Protein AF-A0A261FFE5-F1 (afdb_monomer)

Structure (mmCIF, N/CA/C/O backbone):
data_AF-A0A261FFE5-F1
#
_entry.id   AF-A0A261FFE5-F1
#
loop_
_atom_site.group_PDB
_atom_site.id
_atom_site.type_symbol
_atom_site.label_atom_id
_atom_site.label_alt_id
_atom_site.label_comp_id
_atom_site.label_asym_id
_atom_site.label_entity_id
_atom_site.label_seq_id
_atom_site.pdbx_PDB_ins_code
_atom_site.Cartn_x
_atom_site.Cartn_y
_atom_site.Cartn_z
_atom_site.occupancy
_atom_site.B_iso_or_equiv
_atom_site.auth_seq_id
_atom_site.auth_comp_id
_atom_site.auth_asym_id
_atom_site.auth_atom_id
_atom_site.pdbx_PDB_model_num
ATOM 1 N N . MET A 1 1 ? 4.079 5.059 -12.434 1.00 86.00 1 MET A N 1
ATOM 2 C CA . MET A 1 1 ? 5.149 5.279 -11.442 1.00 86.00 1 MET A CA 1
ATOM 3 C C . MET A 1 1 ? 6.363 4.460 -11.835 1.00 86.00 1 MET A C 1
ATOM 5 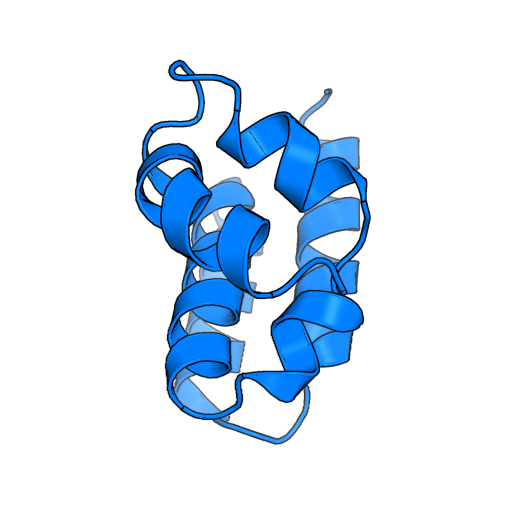O O . MET A 1 1 ? 6.211 3.466 -12.537 1.00 86.00 1 MET A O 1
ATOM 9 N N . THR A 1 2 ? 7.549 4.891 -11.428 1.00 95.69 2 THR A N 1
ATOM 10 C CA . THR A 1 2 ? 8.781 4.091 -11.443 1.00 95.69 2 THR A CA 1
ATOM 11 C C . THR A 1 2 ? 8.791 3.102 -10.272 1.00 95.69 2 THR A C 1
ATOM 13 O O . THR A 1 2 ? 8.011 3.259 -9.333 1.00 95.69 2 THR A O 1
ATOM 16 N N . LEU A 1 3 ? 9.683 2.105 -10.298 1.00 95.19 3 LEU A N 1
ATOM 17 C CA . LEU A 1 3 ? 9.831 1.150 -9.192 1.00 95.19 3 LEU A CA 1
ATOM 18 C C . LEU A 1 3 ? 10.164 1.857 -7.866 1.00 95.19 3 LEU A C 1
ATOM 20 O O . LEU A 1 3 ? 9.477 1.641 -6.878 1.00 95.19 3 LEU A O 1
ATOM 24 N N . ASN A 1 4 ? 11.124 2.786 -7.867 1.00 96.81 4 ASN A N 1
ATOM 25 C CA . ASN A 1 4 ? 11.511 3.532 -6.662 1.00 96.81 4 ASN A CA 1
ATOM 26 C C . ASN A 1 4 ? 10.348 4.346 -6.065 1.00 96.81 4 ASN A C 1
ATOM 28 O O . ASN A 1 4 ? 10.245 4.503 -4.850 1.00 96.81 4 ASN A O 1
ATOM 32 N N . GLU A 1 5 ? 9.469 4.891 -6.914 1.00 97.75 5 GLU A N 1
ATOM 33 C CA . GLU A 1 5 ? 8.263 5.585 -6.449 1.00 97.75 5 GLU A CA 1
ATOM 34 C C . GLU A 1 5 ? 7.279 4.606 -5.795 1.00 97.75 5 GLU A C 1
ATOM 36 O O . GLU A 1 5 ? 6.648 4.957 -4.801 1.00 97.75 5 GLU A O 1
ATOM 41 N N . LEU A 1 6 ? 7.154 3.384 -6.327 1.00 97.56 6 LEU A N 1
ATOM 42 C CA . LEU A 1 6 ? 6.285 2.344 -5.768 1.00 97.56 6 LEU A CA 1
ATOM 43 C C . LEU A 1 6 ? 6.826 1.806 -4.442 1.00 97.56 6 LEU A C 1
ATOM 45 O O . LEU A 1 6 ? 6.058 1.677 -3.496 1.00 97.56 6 LEU A O 1
ATOM 49 N N . GLU A 1 7 ? 8.132 1.563 -4.339 1.00 98.19 7 GLU A N 1
ATOM 50 C CA . GLU A 1 7 ? 8.791 1.183 -3.082 1.00 98.19 7 GLU A CA 1
ATOM 51 C C . GLU A 1 7 ? 8.587 2.259 -2.012 1.00 98.19 7 GLU A C 1
ATOM 53 O O . GLU A 1 7 ? 8.154 1.968 -0.899 1.00 98.19 7 GLU A O 1
ATOM 58 N N . SER A 1 8 ? 8.800 3.532 -2.363 1.00 98.12 8 SER A N 1
ATOM 59 C CA . SER A 1 8 ? 8.568 4.641 -1.435 1.00 98.12 8 SER A CA 1
ATOM 60 C C . SER A 1 8 ? 7.102 4.756 -1.007 1.00 98.12 8 SER A C 1
ATOM 62 O O . SER A 1 8 ? 6.825 5.137 0.133 1.00 98.12 8 SER A O 1
ATOM 64 N N . LEU A 1 9 ? 6.159 4.442 -1.896 1.00 98.38 9 LEU A N 1
ATOM 65 C CA . LEU A 1 9 ? 4.737 4.413 -1.571 1.00 98.38 9 LEU A CA 1
ATOM 66 C C . LEU A 1 9 ? 4.389 3.234 -0.649 1.00 98.38 9 LEU A C 1
ATOM 68 O O . LEU A 1 9 ? 3.631 3.409 0.305 1.00 98.38 9 LEU A O 1
ATOM 72 N N . ALA A 1 10 ? 4.966 2.057 -0.893 1.00 98.12 10 ALA A N 1
ATOM 73 C CA . ALA A 1 10 ? 4.785 0.877 -0.056 1.00 98.12 10 ALA A CA 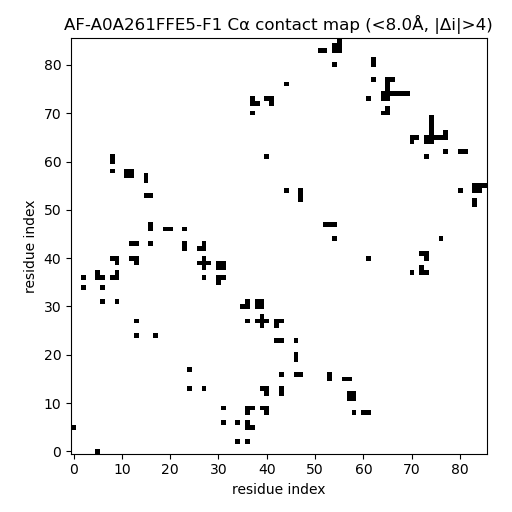1
ATOM 74 C C . ALA A 1 10 ? 5.292 1.108 1.375 1.00 98.12 10 ALA A C 1
ATOM 76 O O . ALA A 1 10 ? 4.569 0.826 2.329 1.00 98.12 10 ALA A O 1
ATOM 77 N N . GLU A 1 11 ? 6.464 1.724 1.536 1.00 97.94 11 GLU A N 1
ATOM 78 C CA . GLU A 1 11 ? 7.008 2.113 2.846 1.00 97.94 11 GLU A CA 1
ATOM 79 C C . GLU A 1 11 ? 6.079 3.079 3.603 1.00 97.94 11 GLU A C 1
ATOM 81 O O . GLU A 1 11 ? 5.855 2.944 4.808 1.00 97.94 11 GLU A O 1
ATOM 86 N N . GLN A 1 12 ? 5.474 4.040 2.896 1.00 98.12 12 GLN A N 1
ATOM 87 C CA . GLN A 1 12 ? 4.484 4.942 3.495 1.00 98.12 12 GLN A CA 1
ATOM 88 C C . GLN A 1 12 ? 3.226 4.193 3.951 1.00 98.12 12 GLN A C 1
ATOM 90 O O . GLN A 1 12 ? 2.691 4.500 5.016 1.00 98.12 12 GLN A O 1
ATOM 95 N N . CYS A 1 13 ? 2.769 3.198 3.186 1.00 97.50 13 CYS A N 1
ATOM 96 C CA . CYS A 1 13 ? 1.648 2.345 3.584 1.00 97.50 13 CYS A CA 1
ATOM 97 C C . CYS A 1 13 ? 1.997 1.513 4.821 1.00 97.50 13 CYS A C 1
ATOM 99 O O . CYS A 1 13 ? 1.214 1.457 5.767 1.00 97.50 13 CYS A O 1
ATOM 101 N N . LEU A 1 14 ? 3.189 0.918 4.855 1.00 96.56 14 LEU A N 1
ATOM 102 C CA . LEU A 1 14 ? 3.643 0.109 5.982 1.00 96.56 14 LEU A CA 1
ATOM 103 C C . LEU A 1 14 ? 3.726 0.935 7.272 1.00 96.56 14 LEU A C 1
ATOM 105 O O . LEU A 1 14 ? 3.305 0.487 8.336 1.00 96.56 14 LEU A O 1
ATOM 109 N N . ALA A 1 15 ? 4.170 2.191 7.175 1.00 96.94 15 ALA A N 1
ATOM 110 C CA . ALA A 1 15 ? 4.189 3.110 8.309 1.00 96.94 15 ALA A CA 1
ATOM 111 C C . ALA A 1 15 ? 2.791 3.377 8.906 1.00 96.94 15 ALA A C 1
ATOM 113 O O . ALA A 1 15 ? 2.690 3.635 10.107 1.00 96.94 15 ALA A O 1
ATOM 114 N N . VAL A 1 16 ? 1.719 3.299 8.105 1.00 95.81 16 VAL A N 1
ATOM 115 C CA . VAL A 1 16 ? 0.327 3.461 8.570 1.00 95.81 16 VAL A CA 1
ATOM 116 C C . VAL A 1 16 ? -0.140 2.264 9.401 1.00 95.81 16 VAL A C 1
ATOM 118 O O . VAL A 1 16 ? -0.887 2.457 10.361 1.00 95.81 16 VAL A O 1
ATOM 121 N N . ALA A 1 17 ? 0.302 1.053 9.055 1.00 93.25 17 ALA A N 1
ATOM 122 C CA . ALA A 1 17 ? -0.085 -0.194 9.722 1.00 93.25 17 ALA A CA 1
ATOM 123 C C . ALA A 1 17 ? 0.926 -0.681 10.776 1.00 93.25 17 ALA A C 1
ATOM 125 O O . ALA A 1 17 ? 0.784 -1.776 11.315 1.00 93.25 17 ALA A O 1
ATOM 126 N N . LYS A 1 18 ? 1.931 0.139 11.097 1.00 93.81 18 LYS A N 1
ATOM 127 C CA . LYS A 1 18 ? 3.008 -0.224 12.016 1.00 93.81 18 LYS A CA 1
ATOM 128 C C . LYS A 1 18 ? 2.495 -0.644 13.401 1.00 93.81 18 LYS A C 1
ATOM 130 O O . LYS A 1 18 ? 1.776 0.106 14.063 1.00 93.81 18 LYS A O 1
ATOM 135 N N . GLY A 1 19 ? 2.980 -1.783 13.877 1.00 92.12 19 GLY A N 1
ATOM 136 C CA . GLY A 1 19 ? 2.710 -2.390 15.173 1.00 92.12 19 GLY A CA 1
ATOM 137 C C . GLY A 1 19 ? 1.372 -3.119 15.261 1.00 92.12 19 GLY A C 1
ATOM 138 O O . GLY A 1 19 ? 0.961 -3.446 16.373 1.00 92.12 19 GLY A O 1
ATOM 139 N N . LEU A 1 20 ? 0.669 -3.323 14.141 1.00 92.62 20 LEU A N 1
ATOM 140 C CA . LEU A 1 20 ? -0.616 -4.028 14.131 1.00 92.62 20 LEU A CA 1
ATOM 141 C C . LEU A 1 20 ? -0.452 -5.539 13.979 1.00 92.62 20 LEU A C 1
ATOM 143 O O . LEU A 1 20 ? -1.136 -6.287 14.674 1.00 92.62 20 LEU A O 1
ATOM 147 N N . ASP A 1 21 ? 0.454 -5.965 13.102 1.00 91.69 21 ASP A N 1
ATOM 148 C CA . ASP A 1 21 ? 0.748 -7.370 12.830 1.00 91.69 21 ASP A CA 1
ATOM 149 C C . ASP A 1 21 ? 2.213 -7.496 12.380 1.00 91.69 21 ASP A C 1
ATOM 151 O O . ASP A 1 21 ? 2.585 -7.022 11.307 1.00 91.69 21 ASP A O 1
ATOM 155 N N . GLU A 1 22 ? 3.060 -8.069 13.240 1.00 92.25 22 GLU A N 1
ATOM 156 C CA . GLU A 1 22 ? 4.503 -8.187 12.986 1.00 92.25 22 GLU A CA 1
ATOM 157 C C . GLU A 1 22 ? 4.809 -9.159 11.837 1.00 92.25 22 GLU A C 1
ATOM 159 O O . GLU A 1 22 ? 5.696 -8.876 11.033 1.00 92.25 22 GLU A O 1
ATOM 164 N N . ASP A 1 23 ? 4.043 -10.248 11.709 1.00 92.00 23 ASP A N 1
ATOM 165 C CA . ASP A 1 23 ? 4.247 -11.243 10.651 1.00 92.00 23 ASP A CA 1
ATOM 166 C C . ASP A 1 23 ? 3.908 -10.626 9.283 1.00 92.00 23 ASP A C 1
ATOM 168 O O . ASP A 1 23 ? 4.679 -10.734 8.329 1.00 92.00 23 ASP A O 1
ATOM 172 N N . MET A 1 24 ? 2.790 -9.894 9.191 1.00 90.25 24 MET A N 1
ATOM 173 C CA . MET A 1 24 ? 2.418 -9.203 7.951 1.00 90.25 24 MET A CA 1
ATOM 174 C C . MET A 1 24 ? 3.346 -8.030 7.613 1.00 90.25 24 MET A C 1
ATOM 176 O O . MET A 1 24 ? 3.511 -7.698 6.435 1.00 90.25 24 MET A O 1
ATOM 180 N N . GLU A 1 25 ? 3.932 -7.371 8.617 1.00 93.44 25 GLU A N 1
ATOM 181 C CA . GLU A 1 25 ? 4.951 -6.348 8.384 1.00 93.44 25 GLU A CA 1
ATOM 182 C C . GLU A 1 25 ? 6.214 -6.930 7.756 1.00 93.44 25 GLU A C 1
ATOM 184 O O . GLU A 1 25 ? 6.762 -6.328 6.828 1.00 93.44 25 GLU A O 1
ATOM 189 N N . ASP A 1 26 ? 6.677 -8.071 8.259 1.00 94.12 26 ASP A N 1
ATOM 190 C CA . ASP A 1 26 ? 7.864 -8.737 7.735 1.00 94.12 26 ASP A CA 1
ATOM 191 C C . ASP A 1 26 ? 7.613 -9.261 6.314 1.00 94.12 26 ASP A C 1
ATOM 193 O O . ASP A 1 26 ? 8.414 -8.974 5.421 1.00 94.12 26 ASP A O 1
ATOM 197 N N . ASP A 1 27 ? 6.447 -9.861 6.049 1.00 93.62 27 ASP A N 1
ATOM 198 C CA . ASP A 1 27 ?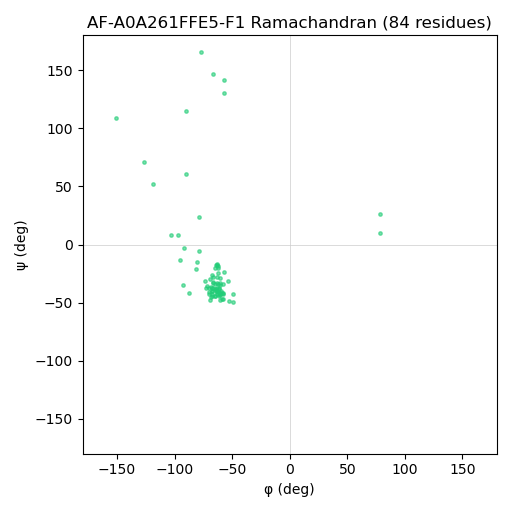 6.033 -10.250 4.691 1.00 93.62 27 ASP A CA 1
ATOM 199 C C . ASP A 1 27 ? 6.004 -9.045 3.728 1.00 93.62 27 ASP A C 1
ATOM 201 O O . ASP A 1 27 ? 6.443 -9.128 2.576 1.00 93.62 27 ASP A O 1
ATOM 205 N N . ALA A 1 28 ? 5.506 -7.891 4.185 1.00 95.44 28 ALA A N 1
ATOM 206 C CA . ALA A 1 28 ? 5.479 -6.673 3.378 1.00 95.44 28 ALA A CA 1
ATOM 207 C C . ALA A 1 28 ? 6.892 -6.130 3.094 1.00 95.44 28 ALA A C 1
ATOM 209 O O . ALA A 1 28 ? 7.154 -5.65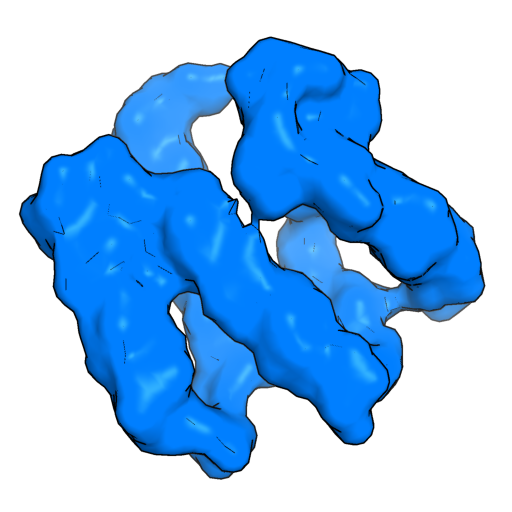4 1.987 1.00 95.44 28 ALA A O 1
ATOM 210 N N . ARG A 1 29 ? 7.821 -6.212 4.054 1.00 96.25 29 ARG A N 1
ATOM 211 C CA . ARG A 1 29 ? 9.225 -5.817 3.837 1.00 96.25 29 ARG A CA 1
ATOM 212 C C . ARG A 1 29 ? 9.936 -6.750 2.865 1.00 96.25 29 ARG A C 1
ATOM 214 O O . ARG A 1 29 ? 10.675 -6.264 2.007 1.00 96.25 29 ARG A O 1
ATOM 221 N N . ASP A 1 30 ? 9.681 -8.051 2.953 1.00 97.19 30 ASP A N 1
ATOM 222 C CA . ASP A 1 30 ? 10.227 -9.036 2.019 1.00 97.19 30 ASP A CA 1
ATOM 223 C C . ASP A 1 30 ? 9.721 -8.791 0.591 1.00 97.19 30 ASP A C 1
ATOM 225 O O . ASP A 1 30 ? 10.512 -8.822 -0.355 1.00 97.19 30 ASP A O 1
ATOM 229 N N . ALA A 1 31 ? 8.441 -8.438 0.423 1.00 97.38 31 ALA A N 1
ATOM 230 C CA . ALA A 1 31 ? 7.888 -8.054 -0.876 1.00 97.38 31 ALA A CA 1
ATOM 231 C C . ALA A 1 31 ? 8.571 -6.800 -1.460 1.00 97.38 31 ALA A C 1
ATOM 233 O O . ALA A 1 31 ? 8.927 -6.782 -2.639 1.00 97.38 31 ALA A O 1
ATOM 234 N N . ILE A 1 32 ? 8.832 -5.768 -0.647 1.00 97.62 32 ILE A N 1
ATOM 235 C CA . ILE A 1 32 ? 9.597 -4.588 -1.094 1.00 97.62 32 ILE A CA 1
ATOM 236 C C . ILE A 1 32 ? 11.008 -5.005 -1.531 1.00 97.62 32 ILE A C 1
ATOM 238 O O . ILE A 1 32 ? 11.446 -4.639 -2.621 1.00 97.62 32 ILE A O 1
ATOM 242 N N . ALA A 1 33 ? 11.705 -5.815 -0.729 1.00 97.25 33 ALA A N 1
ATOM 243 C CA . ALA A 1 33 ? 13.057 -6.281 -1.040 1.00 97.25 33 ALA A CA 1
ATOM 244 C C . ALA A 1 33 ? 13.125 -7.159 -2.305 1.00 97.25 33 ALA A C 1
ATOM 246 O O . ALA A 1 33 ? 14.151 -7.180 -2.990 1.00 97.25 33 ALA A O 1
ATOM 247 N N . ALA A 1 34 ? 12.037 -7.859 -2.634 1.00 97.25 34 ALA A N 1
ATOM 248 C CA . ALA A 1 34 ? 11.896 -8.650 -3.852 1.00 97.25 34 ALA A CA 1
ATOM 249 C C . ALA A 1 34 ? 11.586 -7.811 -5.109 1.00 97.25 34 ALA A C 1
ATOM 251 O O . ALA A 1 34 ? 11.580 -8.356 -6.214 1.00 97.25 34 ALA A O 1
ATOM 252 N N . GLY A 1 35 ? 11.360 -6.498 -4.973 1.00 96.94 35 GLY A N 1
ATOM 253 C CA . GLY A 1 35 ? 10.933 -5.631 -6.075 1.00 96.94 35 GLY A CA 1
ATOM 254 C C . GLY A 1 35 ? 9.441 -5.753 -6.393 1.00 96.94 35 GLY A C 1
ATOM 255 O O . GLY A 1 35 ? 9.030 -5.492 -7.523 1.00 96.94 35 GLY A O 1
ATOM 256 N N . GLU A 1 36 ? 8.638 -6.143 -5.401 1.00 97.19 36 GLU A N 1
ATOM 257 C CA . GLU A 1 36 ? 7.192 -6.368 -5.484 1.00 97.19 36 GLU A CA 1
ATOM 258 C C . GLU A 1 36 ? 6.397 -5.424 -4.542 1.00 97.19 36 GLU A C 1
ATOM 260 O O . GLU A 1 36 ? 5.567 -5.871 -3.742 1.00 97.19 36 GLU A O 1
ATOM 265 N N . PRO A 1 37 ? 6.614 -4.094 -4.595 1.00 97.81 37 PRO A N 1
ATOM 266 C CA . PRO A 1 37 ? 6.032 -3.140 -3.644 1.00 97.81 37 PRO A CA 1
ATOM 267 C C . PRO A 1 37 ? 4.495 -3.090 -3.658 1.00 97.81 37 PRO A C 1
ATOM 269 O O . PRO A 1 37 ? 3.867 -2.735 -2.660 1.00 97.81 37 PRO A O 1
ATOM 272 N N . GLU A 1 38 ? 3.852 -3.463 -4.762 1.00 97.62 38 GLU A N 1
ATOM 273 C CA . GLU A 1 38 ? 2.397 -3.576 -4.841 1.00 97.62 38 GLU A CA 1
ATOM 274 C C . GLU A 1 38 ? 1.833 -4.649 -3.911 1.00 97.62 38 GLU A C 1
ATOM 276 O O . GLU A 1 38 ? 0.735 -4.475 -3.378 1.00 97.62 38 GLU A O 1
ATOM 281 N N . TYR A 1 39 ? 2.575 -5.733 -3.680 1.00 97.00 39 TYR A N 1
ATOM 282 C CA . TYR A 1 39 ? 2.171 -6.771 -2.735 1.00 97.00 39 TYR A CA 1
ATOM 283 C C . TYR A 1 39 ? 2.311 -6.293 -1.293 1.00 97.00 39 TYR A C 1
ATOM 285 O O . TYR A 1 39 ? 1.415 -6.541 -0.493 1.00 97.00 39 TYR A O 1
ATOM 293 N N . ALA A 1 40 ? 3.346 -5.512 -0.980 1.00 97.69 40 ALA A N 1
ATOM 294 C CA . ALA A 1 40 ? 3.470 -4.871 0.327 1.00 97.69 40 ALA A CA 1
ATOM 295 C C . ALA A 1 40 ? 2.293 -3.920 0.613 1.00 97.69 40 ALA A C 1
ATOM 297 O O . ALA A 1 40 ? 1.699 -3.952 1.692 1.00 97.69 40 ALA A O 1
ATOM 298 N N . MET A 1 41 ? 1.888 -3.120 -0.381 1.00 98.06 41 MET A N 1
ATOM 299 C CA . MET A 1 41 ? 0.680 -2.290 -0.289 1.00 98.06 41 MET A CA 1
ATOM 300 C C . MET A 1 41 ? -0.591 -3.137 -0.110 1.00 98.06 41 MET A C 1
ATOM 302 O O . MET A 1 41 ? -1.453 -2.779 0.693 1.00 98.06 41 MET A O 1
ATOM 306 N N . ALA A 1 42 ? -0.712 -4.266 -0.816 1.00 96.81 42 ALA A N 1
ATOM 307 C CA . ALA A 1 42 ? -1.840 -5.184 -0.664 1.00 96.81 42 ALA A CA 1
ATOM 308 C C . ALA A 1 42 ? -1.914 -5.795 0.747 1.00 96.81 42 ALA A C 1
ATOM 310 O O . ALA A 1 42 ? -3.002 -5.828 1.317 1.00 96.81 42 ALA A O 1
ATOM 311 N N . SER A 1 43 ? -0.784 -6.180 1.350 1.00 95.19 43 SER A N 1
ATOM 312 C CA . SER A 1 43 ? -0.735 -6.666 2.738 1.00 95.19 43 SER A CA 1
ATOM 313 C C . SER A 1 43 ? -1.265 -5.622 3.724 1.00 95.19 43 SER A C 1
ATOM 315 O O . SER A 1 43 ? -2.058 -5.937 4.609 1.00 95.19 43 SER A O 1
ATOM 317 N N . VAL A 1 44 ? -0.911 -4.348 3.535 1.00 95.88 44 VAL A N 1
ATOM 318 C CA . VAL A 1 44 ? -1.457 -3.242 4.341 1.00 95.88 44 VAL A CA 1
ATOM 319 C C . VAL A 1 44 ? -2.965 -3.072 4.131 1.00 95.88 44 VAL A C 1
ATOM 321 O O . VAL A 1 44 ? -3.701 -2.834 5.089 1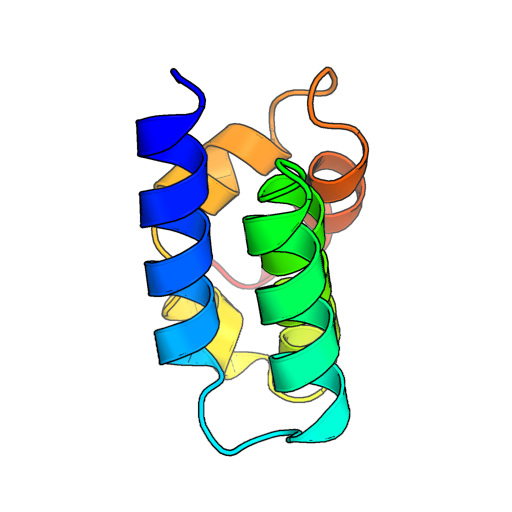.00 95.88 44 VAL A O 1
ATOM 324 N N . LEU A 1 45 ? -3.454 -3.214 2.898 1.00 95.31 45 LEU A N 1
ATOM 325 C CA . LEU A 1 45 ? -4.888 -3.148 2.592 1.00 95.31 45 LEU A CA 1
ATOM 326 C C . LEU A 1 45 ? -5.678 -4.322 3.194 1.00 95.31 45 LEU A C 1
ATOM 328 O O . LEU A 1 45 ? -6.835 -4.127 3.581 1.00 95.31 45 LEU A O 1
ATOM 332 N N . ASP A 1 46 ? -5.059 -5.500 3.302 1.00 93.81 46 ASP A N 1
ATOM 333 C CA . ASP A 1 46 ? -5.606 -6.659 4.013 1.00 93.81 46 ASP A CA 1
ATOM 334 C C . ASP A 1 46 ? -5.657 -6.412 5.527 1.00 93.81 46 ASP A C 1
ATOM 336 O O . ASP A 1 46 ? -6.706 -6.619 6.136 1.00 93.81 46 ASP A O 1
ATOM 340 N N . MET A 1 47 ? -4.595 -5.867 6.134 1.00 92.56 47 MET A N 1
ATOM 341 C CA . MET A 1 47 ? -4.619 -5.451 7.548 1.00 92.56 47 MET A CA 1
ATOM 342 C C . MET A 1 47 ? -5.722 -4.416 7.819 1.00 92.56 47 MET A C 1
ATOM 344 O O . MET A 1 47 ? -6.464 -4.509 8.802 1.00 92.56 47 MET A O 1
ATOM 348 N N . ALA A 1 48 ? -5.885 -3.447 6.915 1.00 93.19 48 ALA A N 1
ATOM 349 C CA . ALA A 1 48 ? -6.915 -2.417 7.014 1.00 93.19 48 ALA A CA 1
ATOM 350 C C . ALA A 1 48 ? -8.346 -2.984 6.973 1.00 93.19 48 ALA A C 1
ATOM 352 O O . ALA A 1 48 ? -9.274 -2.322 7.432 1.00 93.19 48 ALA A O 1
ATOM 353 N N . TYR A 1 49 ? -8.556 -4.217 6.503 1.00 90.81 49 TYR A N 1
ATOM 354 C CA . TYR A 1 49 ? -9.869 -4.857 6.585 1.00 90.81 49 TYR A CA 1
ATOM 355 C C . TYR A 1 49 ? -10.304 -5.090 8.043 1.00 90.81 49 TYR A C 1
ATOM 357 O O . TYR A 1 49 ? -11.477 -4.902 8.376 1.00 90.81 49 TYR A O 1
ATOM 365 N N . ALA A 1 50 ? -9.363 -5.455 8.922 1.00 91.31 50 ALA A N 1
ATOM 366 C CA . ALA A 1 50 ? -9.592 -5.585 10.363 1.00 91.31 50 ALA A CA 1
ATOM 367 C C . ALA A 1 50 ? -9.532 -4.234 11.104 1.00 91.31 50 ALA A C 1
ATOM 369 O O . ALA A 1 50 ? -10.129 -4.095 12.173 1.00 91.31 50 ALA A O 1
ATOM 370 N N . HIS A 1 51 ? -8.877 -3.235 10.503 1.00 92.00 51 HIS A N 1
ATOM 371 C CA . HIS A 1 51 ? -8.707 -1.874 11.026 1.00 92.00 51 HIS A CA 1
ATOM 372 C C . HIS A 1 51 ? -9.162 -0.811 10.002 1.00 92.00 51 HIS A C 1
ATOM 374 O O . HIS A 1 51 ? -8.327 -0.118 9.408 1.00 92.00 51 HIS A O 1
ATOM 380 N N . PRO A 1 52 ? -10.477 -0.659 9.740 1.00 92.38 52 PRO A N 1
ATOM 381 C CA . PRO A 1 52 ? -10.967 0.153 8.621 1.00 92.38 52 PRO A CA 1
ATOM 382 C C . PRO A 1 52 ? -10.607 1.642 8.690 1.00 92.38 52 PRO A C 1
ATOM 384 O O . PRO A 1 52 ? -10.621 2.329 7.669 1.00 92.38 52 PRO A O 1
ATOM 387 N N . GLU A 1 53 ? -10.267 2.163 9.871 1.00 92.06 53 GLU A N 1
ATOM 388 C CA . GLU A 1 53 ? -9.753 3.520 10.060 1.00 92.06 53 GLU A CA 1
ATOM 389 C C . GLU A 1 53 ? -8.409 3.771 9.361 1.00 92.06 53 GLU A C 1
ATOM 391 O O . GLU A 1 53 ? -8.025 4.927 9.173 1.00 92.06 53 GLU A O 1
ATOM 396 N N . LEU A 1 54 ? -7.678 2.715 8.989 1.00 93.50 54 LEU A N 1
ATOM 397 C CA . LEU A 1 54 ? -6.412 2.839 8.274 1.00 93.50 54 LEU A CA 1
ATOM 398 C C . LEU A 1 54 ? -6.606 3.250 6.824 1.00 93.50 54 LEU A C 1
ATOM 400 O O . LEU A 1 54 ? -5.759 3.976 6.311 1.00 93.50 54 LEU A O 1
ATOM 404 N N . TYR A 1 55 ? -7.711 2.856 6.180 1.00 94.38 55 TYR A N 1
ATOM 405 C CA . TYR A 1 55 ? -7.959 3.215 4.784 1.00 94.38 55 TYR A CA 1
ATOM 406 C C . TYR A 1 55 ? -7.836 4.730 4.591 1.00 94.38 55 TYR A C 1
ATOM 408 O O . TYR A 1 55 ? -7.045 5.177 3.765 1.00 94.38 55 TYR A O 1
ATOM 416 N N . ALA A 1 56 ? -8.485 5.528 5.444 1.00 92.00 56 ALA A N 1
ATOM 417 C CA . ALA A 1 56 ? -8.437 6.992 5.390 1.00 92.00 56 ALA A CA 1
ATOM 418 C C . ALA A 1 56 ? -7.039 7.604 5.629 1.00 92.00 56 ALA A C 1
ATOM 420 O O . ALA A 1 56 ? -6.822 8.775 5.321 1.00 92.00 56 ALA A O 1
ATOM 421 N N . LYS A 1 57 ? -6.091 6.838 6.183 1.00 94.62 57 LYS A N 1
ATOM 422 C CA . LYS A 1 57 ? -4.708 7.270 6.442 1.00 94.62 57 LYS A CA 1
ATOM 423 C C . LYS A 1 57 ? -3.743 6.883 5.322 1.00 94.62 57 LYS A C 1
ATOM 425 O O . LYS A 1 57 ? -2.618 7.378 5.317 1.00 94.62 57 LYS A O 1
ATOM 430 N N . LEU A 1 58 ? -4.151 5.999 4.408 1.00 95.56 58 LEU A N 1
ATOM 431 C CA . LEU A 1 58 ? -3.304 5.581 3.296 1.00 95.56 58 LEU A CA 1
ATOM 432 C C . LEU A 1 58 ? -3.055 6.742 2.324 1.00 95.56 58 LEU A C 1
ATOM 434 O O . LEU A 1 58 ? -3.949 7.571 2.120 1.00 95.56 58 LEU A O 1
ATOM 438 N N . PRO A 1 59 ? -1.870 6.794 1.689 1.00 96.38 59 PRO A N 1
ATOM 439 C CA . PRO A 1 59 ? -1.572 7.824 0.705 1.00 96.38 59 PRO A CA 1
ATOM 440 C C . PRO A 1 59 ? -2.590 7.832 -0.455 1.00 96.38 59 PRO A C 1
ATOM 442 O O . PRO A 1 59 ? -3.001 6.759 -0.916 1.00 96.38 59 PRO A O 1
ATOM 445 N N . PRO A 1 60 ? -2.997 9.011 -0.968 1.00 95.12 60 PRO A N 1
ATOM 446 C CA . PRO A 1 60 ? -3.949 9.131 -2.077 1.00 95.12 60 PRO A CA 1
ATOM 447 C C . PRO A 1 60 ? -3.568 8.326 -3.326 1.00 95.12 60 PRO A C 1
ATOM 449 O O . PRO A 1 60 ? -4.442 7.837 -4.037 1.00 95.12 60 PRO A O 1
ATOM 452 N N . GLU A 1 61 ? -2.276 8.152 -3.582 1.00 96.88 61 GLU A N 1
ATOM 453 C CA . GLU A 1 61 ? -1.732 7.415 -4.718 1.00 96.88 61 GLU A CA 1
ATOM 454 C C . GLU A 1 61 ? -2.169 5.944 -4.719 1.00 96.88 61 GLU A C 1
ATOM 456 O O . GLU A 1 61 ? -2.431 5.395 -5.787 1.00 96.88 61 GLU A O 1
ATOM 461 N N . VAL A 1 62 ? -2.352 5.322 -3.547 1.00 96.38 62 VAL A N 1
ATOM 462 C CA . VAL A 1 62 ? -2.851 3.938 -3.429 1.00 96.38 62 VAL A CA 1
ATOM 463 C C . VAL A 1 62 ? -4.253 3.811 -4.027 1.00 96.38 62 VAL A C 1
ATOM 465 O O . VAL A 1 62 ? -4.568 2.831 -4.701 1.00 96.38 62 VAL A O 1
ATOM 468 N N . TYR A 1 63 ? -5.090 4.835 -3.838 1.00 95.06 63 TYR A N 1
ATOM 469 C CA . TYR A 1 63 ? -6.440 4.881 -4.398 1.00 95.06 63 TYR A CA 1
ATOM 470 C C . TYR A 1 63 ? -6.419 5.004 -5.919 1.00 95.06 63 TYR A C 1
ATOM 472 O O . TYR A 1 63 ? -7.236 4.383 -6.598 1.00 95.06 63 TYR A O 1
ATOM 480 N N . GLU A 1 64 ? -5.506 5.811 -6.459 1.00 95.56 64 GLU A N 1
ATOM 481 C CA . GLU A 1 64 ? -5.375 5.971 -7.906 1.00 95.56 64 GLU A CA 1
ATOM 482 C C . GLU A 1 64 ? -4.803 4.702 -8.555 1.00 95.56 64 GLU A C 1
ATOM 484 O O . GLU A 1 64 ? -5.293 4.284 -9.605 1.00 95.56 64 GLU A O 1
ATOM 489 N N . LEU A 1 65 ? -3.854 4.023 -7.900 1.00 96.56 65 LEU A N 1
ATOM 490 C CA . LEU A 1 65 ? -3.354 2.720 -8.344 1.00 96.56 65 LEU A CA 1
ATOM 491 C C . LEU A 1 65 ? -4.454 1.651 -8.329 1.00 96.56 65 LEU A C 1
ATOM 493 O O . LEU A 1 65 ? -4.597 0.920 -9.304 1.00 96.56 65 LEU A O 1
ATOM 497 N N . ALA A 1 66 ? -5.291 1.600 -7.289 1.00 96.56 66 ALA A N 1
ATOM 498 C CA . ALA A 1 66 ? -6.406 0.653 -7.219 1.00 96.56 66 ALA A CA 1
ATOM 499 C C . ALA A 1 66 ? -7.484 0.888 -8.299 1.00 96.56 66 ALA A C 1
ATOM 501 O O . ALA A 1 66 ? -8.247 -0.017 -8.626 1.00 96.56 66 ALA A O 1
ATOM 502 N N . ARG A 1 67 ? -7.564 2.077 -8.905 1.00 96.00 67 ARG A N 1
ATOM 50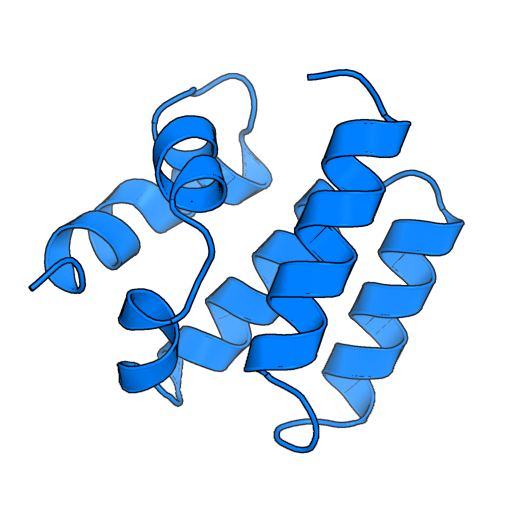3 C CA . ARG A 1 67 ? -8.449 2.317 -10.061 1.00 96.00 67 ARG A CA 1
ATOM 504 C C . ARG A 1 67 ? -7.871 1.828 -11.382 1.00 96.00 67 ARG A C 1
ATOM 506 O O . ARG A 1 67 ? -8.610 1.738 -12.361 1.00 96.00 67 ARG A O 1
ATOM 513 N N . ASN A 1 68 ? -6.573 1.546 -11.433 1.00 96.00 68 ASN A N 1
ATOM 514 C CA . ASN A 1 68 ? -5.927 1.056 -12.634 1.00 96.00 68 ASN A CA 1
ATOM 515 C C . ASN A 1 68 ? -5.967 -0.487 -12.663 1.00 96.00 68 ASN A C 1
ATOM 517 O O . ASN A 1 68 ? -5.312 -1.120 -11.833 1.00 96.00 68 ASN A O 1
ATOM 521 N N . PRO A 1 69 ? -6.681 -1.112 -13.619 1.00 95.00 69 PRO A N 1
ATOM 522 C CA . PRO A 1 69 ? -6.780 -2.569 -13.705 1.00 95.00 69 PRO A CA 1
ATOM 523 C C . PRO A 1 69 ? -5.443 -3.264 -14.001 1.00 95.00 69 PRO A C 1
ATOM 525 O O . PRO A 1 69 ? -5.328 -4.459 -13.734 1.00 95.00 69 PRO A O 1
ATOM 528 N N . ASP A 1 70 ? -4.432 -2.543 -14.498 1.00 94.94 70 ASP A N 1
ATOM 529 C CA . ASP A 1 70 ? -3.084 -3.090 -14.700 1.00 94.94 70 ASP A CA 1
ATOM 530 C C . ASP A 1 70 ? -2.397 -3.421 -13.362 1.00 94.94 70 ASP A C 1
ATOM 532 O O . ASP A 1 70 ? -1.577 -4.334 -13.284 1.00 94.94 70 ASP A O 1
ATOM 536 N N . TYR A 1 71 ? -2.782 -2.738 -12.279 1.00 94.69 71 TYR A N 1
ATOM 537 C CA . TYR A 1 71 ? -2.326 -3.011 -10.916 1.00 94.69 71 TYR A CA 1
ATOM 538 C C . TYR A 1 71 ? -3.253 -4.024 -10.238 1.00 94.69 71 TYR A C 1
ATOM 540 O O . TYR A 1 71 ? -3.877 -3.735 -9.220 1.00 94.69 71 TYR A O 1
ATOM 548 N N . VAL A 1 72 ? -3.362 -5.228 -10.809 1.00 95.19 72 VAL A N 1
ATOM 549 C CA . VAL A 1 72 ? -4.365 -6.251 -10.440 1.00 95.19 72 VAL A CA 1
ATOM 550 C C . VAL A 1 72 ? -4.445 -6.508 -8.928 1.00 95.19 72 VAL A C 1
ATOM 552 O O . VAL A 1 72 ? -5.540 -6.604 -8.369 1.00 95.19 72 VAL A O 1
ATOM 555 N N . VAL A 1 73 ? -3.293 -6.586 -8.256 1.00 96.31 73 VAL A N 1
ATOM 556 C CA . VAL A 1 73 ? -3.208 -6.868 -6.813 1.00 96.31 73 VAL A CA 1
ATOM 557 C C . VAL A 1 73 ? -3.796 -5.753 -5.950 1.00 96.31 73 VAL A C 1
ATO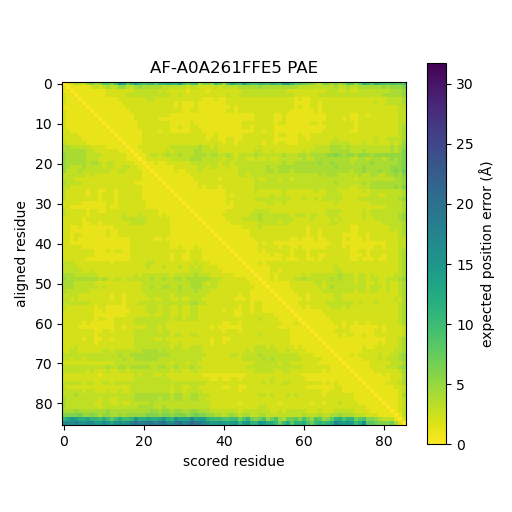M 559 O O . VAL A 1 73 ? -4.329 -6.037 -4.884 1.00 96.31 73 VAL A O 1
ATOM 562 N N . LEU A 1 74 ? -3.778 -4.509 -6.433 1.00 97.31 74 LEU A N 1
ATOM 563 C CA . LEU A 1 74 ? -4.398 -3.358 -5.775 1.00 97.31 74 LEU A CA 1
ATOM 564 C C . LEU A 1 74 ? -5.830 -3.131 -6.261 1.00 97.31 74 LEU A C 1
ATOM 566 O O . LEU A 1 74 ? -6.701 -2.761 -5.476 1.00 97.31 74 LEU A O 1
ATOM 570 N N . HIS A 1 75 ? -6.100 -3.406 -7.539 1.00 97.06 75 HIS A N 1
ATOM 571 C CA . HIS A 1 75 ? -7.400 -3.180 -8.161 1.00 97.06 75 HIS A CA 1
ATOM 572 C C . HIS A 1 75 ? -8.534 -3.927 -7.456 1.00 97.06 75 HIS A C 1
ATOM 574 O O . HIS A 1 75 ? -9.632 -3.394 -7.290 1.00 97.06 75 HIS A O 1
ATOM 580 N N . ARG A 1 76 ? -8.252 -5.124 -6.925 1.00 95.31 76 ARG A N 1
ATOM 581 C CA . ARG A 1 76 ? -9.218 -5.897 -6.127 1.00 95.31 76 ARG A CA 1
ATOM 582 C C . ARG A 1 76 ? -9.761 -5.144 -4.902 1.00 95.31 76 ARG A C 1
ATOM 584 O O . ARG A 1 76 ? -10.860 -5.453 -4.448 1.00 95.31 76 ARG A O 1
ATOM 591 N N . TYR A 1 77 ? -9.032 -4.150 -4.388 1.00 95.81 77 TYR A N 1
ATOM 592 C CA . TYR A 1 77 ? -9.436 -3.342 -3.234 1.00 95.81 77 TYR A CA 1
ATOM 593 C C . TYR A 1 77 ? -10.197 -2.071 -3.596 1.00 95.81 77 TYR A C 1
ATOM 595 O O . TYR A 1 77 ? -10.641 -1.375 -2.684 1.00 95.81 77 TYR A O 1
ATOM 603 N N . GLN A 1 78 ? -10.382 -1.753 -4.883 1.00 95.50 78 GLN A N 1
ATOM 604 C CA . GLN A 1 78 ? -10.998 -0.494 -5.311 1.00 95.50 78 GLN A CA 1
ATOM 605 C C . GLN A 1 78 ? -12.316 -0.215 -4.576 1.00 95.50 78 GLN A C 1
ATOM 607 O O . GLN A 1 78 ? -12.493 0.862 -4.011 1.00 95.50 78 GLN A O 1
ATOM 612 N N . GLY A 1 79 ? -13.218 -1.200 -4.521 1.00 93.44 79 GLY A N 1
ATOM 613 C CA . GLY A 1 79 ? -14.516 -1.032 -3.864 1.00 93.44 79 GLY A CA 1
ATOM 614 C C . GLY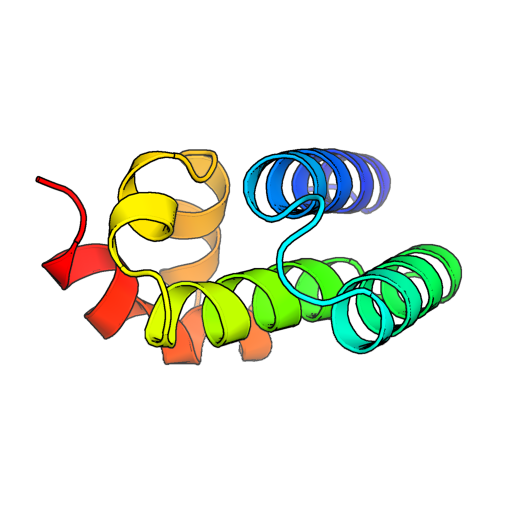 A 1 79 ? -14.420 -0.799 -2.351 1.00 93.44 79 GLY A C 1
ATOM 615 O O . GLY A 1 79 ? -15.220 -0.047 -1.795 1.00 93.44 79 GLY A O 1
ATOM 616 N N . LEU A 1 80 ? -13.434 -1.403 -1.675 1.00 92.88 80 LEU A N 1
ATOM 617 C CA . LEU A 1 80 ? -13.181 -1.162 -0.249 1.00 92.88 80 LEU A CA 1
ATOM 618 C C . LEU A 1 80 ? -12.640 0.253 -0.034 1.00 92.88 80 LEU A C 1
ATOM 620 O O . LEU A 1 80 ? -13.168 1.000 0.787 1.00 92.88 80 LEU A O 1
ATOM 624 N N . LEU A 1 81 ? -11.648 0.653 -0.825 1.00 92.81 81 LEU A N 1
ATOM 625 C CA . LEU A 1 81 ? -11.056 1.985 -0.758 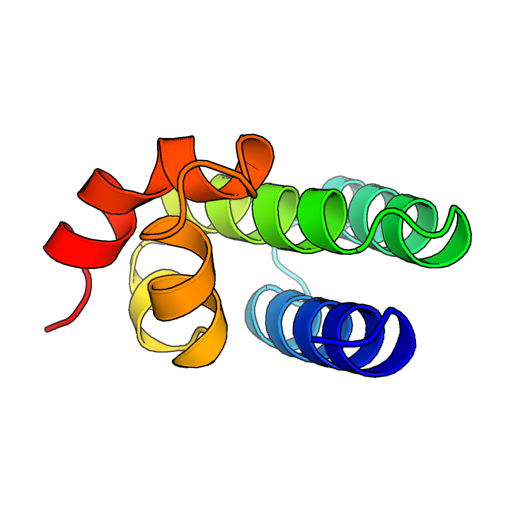1.00 92.81 81 LEU A CA 1
ATOM 626 C C . LEU A 1 81 ? -12.087 3.089 -1.039 1.00 92.81 81 LEU A C 1
ATOM 628 O O . LEU A 1 81 ? -12.142 4.080 -0.315 1.00 92.81 81 LEU A O 1
ATOM 632 N N . GLU A 1 82 ? -12.963 2.909 -2.030 1.00 91.69 82 GLU A N 1
ATOM 633 C CA . GLU A 1 82 ? -14.041 3.860 -2.335 1.00 91.69 82 GLU A CA 1
ATOM 634 C C . GLU A 1 82 ? -15.044 4.007 -1.186 1.00 91.69 82 GLU A C 1
ATOM 636 O O . GLU A 1 82 ? -15.499 5.115 -0.901 1.00 91.69 82 GLU A O 1
ATOM 641 N N . LYS A 1 83 ? -15.354 2.910 -0.488 1.00 91.62 83 LYS A N 1
ATOM 642 C CA . LYS A 1 83 ? -16.272 2.915 0.657 1.00 91.62 83 LYS A CA 1
ATOM 643 C C . LYS A 1 83 ? -15.720 3.697 1.853 1.00 91.62 83 LYS A C 1
ATOM 645 O O . LYS A 1 83 ? -16.503 4.288 2.595 1.00 91.62 83 LYS A O 1
ATOM 650 N N . HIS A 1 84 ? -14.403 3.691 2.048 1.00 88.12 84 HIS A N 1
ATOM 651 C CA . HIS A 1 84 ? -13.744 4.243 3.235 1.00 88.12 84 HIS A CA 1
ATOM 652 C C . HIS A 1 84 ? -13.076 5.615 3.016 1.00 88.12 84 HIS A C 1
ATOM 654 O O . HIS A 1 84 ? -12.425 6.125 3.922 1.00 88.12 84 HIS A O 1
ATOM 660 N N . ARG A 1 85 ? -13.282 6.254 1.855 1.00 73.75 85 ARG A N 1
ATOM 661 C CA . ARG A 1 85 ? -12.705 7.563 1.481 1.00 73.75 85 ARG A CA 1
ATOM 662 C C . ARG A 1 85 ? -13.414 8.789 2.106 1.00 73.75 85 ARG A C 1
ATOM 664 O O . ARG A 1 85 ? -13.392 9.856 1.495 1.00 73.75 85 ARG A O 1
ATOM 671 N N . GLN A 1 86 ? -14.112 8.638 3.237 1.00 60.62 86 GLN A N 1
ATOM 672 C CA . GLN A 1 86 ? -14.895 9.725 3.859 1.00 60.62 86 GLN A CA 1
ATOM 673 C C . GLN A 1 86 ? -14.053 10.643 4.741 1.00 60.62 86 GLN A C 1
ATOM 675 O O . GLN A 1 86 ? -13.254 10.113 5.542 1.00 60.62 86 GLN A O 1
#

Sequence (86 aa):
MTLNELESLAEQCLAVAKGLDEDMEDDARDAIAAGEPEYAMASVLDMAYAHPELYAKLPPEVYELARNPDYVVLHRYQGLLEKHRQ

Secondary structure (DSSP, 8-state):
--HHHHHHHHHHHHHHSTTS-HHHHHHHHHHHHTT-HHHHHHHHHHHHHH-GGGGGGS-HHHHHHHT-TTSHHHHTTHHHHHHT--

pLDDT: mean 94.4, std 4.96, range [60.62, 98.38]

Solvent-accessible surface area (backbone atoms only — not comparable to full-atom values): 4772 Å² total; per-residue (Å²): 131,55,69,72,56,40,41,56,48,20,54,55,35,48,64,70,52,64,92,74,48,70,69,58,49,50,55,23,51,51,26,40,75,71,74,36,21,61,55,19,37,34,48,42,56,56,54,22,69,84,39,58,77,43,53,62,67,46,62,71,64,59,60,58,44,13,70,35,71,88,41,51,76,38,25,77,42,33,70,60,52,64,72,42,70,117

Radius of gyration: 11.55 Å; Cα contacts (8 Å, |Δi|>4): 98; chains: 1; bounding box: 29×21×30 Å

Foldseek 3Di:
DDLVVLLVLLVQLLVLCPPVDPVLSVVLVVCSVVSNSLVSNLSSLVSCVVVVQSLCVRDPVLQVLLVDVVSVSSVVCNVSSVVSND

Mean predicted aligned error: 2.41 Å

Organism: NCBI:txid1630162